Protein AF-A0AAF0C1N6-F1 (afdb_monomer_lite)

Organism: NCBI:txid485447

Structure (mmCIF, N/CA/C/O backbone):
data_AF-A0AAF0C1N6-F1
#
_entry.id   AF-A0AAF0C1N6-F1
#
loop_
_atom_site.group_PDB
_atom_site.id
_atom_site.type_symbol
_atom_site.label_atom_id
_atom_site.label_alt_id
_atom_site.label_comp_id
_atom_site.label_asym_id
_atom_site.label_entity_id
_atom_site.label_seq_id
_atom_site.pdbx_PDB_ins_code
_atom_site.Cartn_x
_atom_site.Cartn_y
_atom_site.Cartn_z
_atom_site.occupancy
_atom_site.B_iso_or_equiv
_atom_site.auth_seq_id
_atom_site.auth_comp_id
_atom_site.auth_asym_id
_atom_site.auth_atom_id
_atom_site.pdbx_PDB_model_num
ATOM 1 N N . MET A 1 1 ? -22.690 -27.287 84.448 1.00 41.28 1 MET A N 1
ATOM 2 C CA . MET A 1 1 ? -21.282 -26.980 84.106 1.00 41.28 1 MET A CA 1
ATOM 3 C C . MET A 1 1 ? -20.868 -27.842 82.923 1.00 41.28 1 MET A C 1
ATOM 5 O O . MET A 1 1 ? -21.349 -28.959 82.819 1.00 41.28 1 MET A O 1
ATOM 9 N N . ASN A 1 2 ? -19.985 -27.284 82.093 1.00 40.00 2 ASN A N 1
ATOM 10 C CA . ASN A 1 2 ? -19.295 -27.825 80.913 1.00 40.00 2 ASN A CA 1
ATOM 11 C C . ASN A 1 2 ? -19.986 -27.741 79.540 1.00 40.00 2 ASN A C 1
ATOM 13 O O . ASN A 1 2 ? -20.775 -28.581 79.127 1.00 40.00 2 ASN A O 1
ATOM 17 N N . GLN A 1 3 ? -19.569 -26.677 78.842 1.00 41.59 3 GLN A N 1
ATOM 18 C CA . GLN A 1 3 ? -19.571 -26.471 77.399 1.00 41.59 3 GLN A CA 1
ATOM 19 C C . GLN A 1 3 ? -18.667 -27.494 76.692 1.00 41.59 3 GLN A C 1
ATOM 21 O O . GLN A 1 3 ? -17.596 -27.821 77.201 1.00 41.59 3 GLN A O 1
ATOM 26 N N . ALA A 1 4 ? -19.019 -27.857 75.459 1.00 47.94 4 ALA A N 1
ATOM 27 C CA . ALA A 1 4 ? -18.050 -28.191 74.419 1.00 47.94 4 ALA A CA 1
ATOM 28 C C . ALA A 1 4 ? -18.533 -27.613 73.079 1.00 47.94 4 ALA A C 1
ATOM 30 O O . ALA A 1 4 ? -19.710 -27.672 72.734 1.00 47.94 4 ALA A O 1
ATOM 31 N N . LYS A 1 5 ? -17.598 -26.963 72.393 1.00 47.94 5 LYS A N 1
ATOM 32 C CA . LYS A 1 5 ? -17.734 -26.063 71.246 1.00 47.94 5 LYS A CA 1
ATOM 33 C C . LYS A 1 5 ? -17.374 -26.790 69.937 1.00 47.94 5 LYS A C 1
ATOM 35 O O . LYS A 1 5 ? -16.417 -27.550 69.950 1.00 47.94 5 LYS A O 1
ATOM 40 N N . GLN A 1 6 ? -18.009 -26.356 68.832 1.00 45.38 6 GLN A N 1
ATOM 41 C CA . GLN A 1 6 ? -17.465 -26.242 67.451 1.00 45.38 6 GLN A CA 1
ATOM 42 C C . GLN A 1 6 ? -17.178 -27.571 66.694 1.00 45.38 6 GLN A C 1
ATOM 44 O O . GLN A 1 6 ? -16.872 -28.576 67.305 1.00 45.38 6 GLN A O 1
ATOM 49 N N . VAL A 1 7 ? -17.284 -27.714 65.363 1.00 46.72 7 VAL A N 1
ATOM 50 C CA . VAL A 1 7 ? -16.982 -26.813 64.235 1.00 46.72 7 VAL A CA 1
ATOM 51 C C . VAL A 1 7 ? -17.835 -27.189 63.005 1.00 46.72 7 VAL A C 1
ATOM 53 O O . VAL A 1 7 ? -17.958 -28.361 62.661 1.00 46.72 7 VAL A O 1
ATOM 56 N N . MET A 1 8 ? -18.368 -26.182 62.304 1.00 47.72 8 MET A N 1
ATOM 57 C CA . MET A 1 8 ? -18.970 -26.319 60.972 1.00 47.72 8 MET A CA 1
ATOM 58 C C . MET A 1 8 ? -17.892 -26.531 59.898 1.00 47.72 8 MET A C 1
ATOM 60 O O . MET A 1 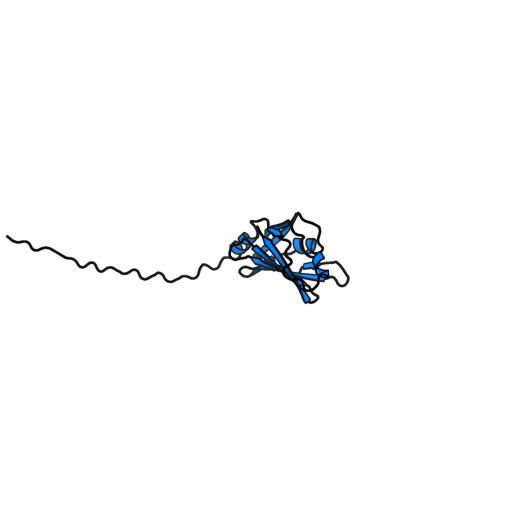8 ? -16.986 -25.710 59.755 1.00 47.72 8 MET A O 1
ATOM 64 N N . SER A 1 9 ? -18.011 -27.602 59.111 1.00 51.38 9 SER A N 1
ATOM 65 C CA . SER A 1 9 ? -17.163 -27.849 57.941 1.00 51.38 9 SER A CA 1
ATOM 66 C C . SER A 1 9 ? -17.564 -26.911 56.795 1.00 51.38 9 SER A C 1
ATOM 68 O O . SER A 1 9 ? -18.622 -27.066 56.185 1.00 51.38 9 SER A O 1
ATOM 70 N N . LYS A 1 10 ? -16.717 -25.916 56.511 1.00 50.66 10 LYS A N 1
ATOM 71 C CA . LYS A 1 10 ? -16.757 -25.139 55.267 1.00 50.66 10 LYS A CA 1
ATOM 72 C C . LYS A 1 10 ? -16.257 -26.041 54.136 1.00 50.66 10 LYS A C 1
ATOM 74 O O . LYS A 1 10 ? -15.075 -26.365 54.095 1.00 50.66 10 LYS A O 1
ATOM 79 N N . ARG A 1 11 ? -17.136 -26.440 53.212 1.00 51.44 11 ARG A N 1
ATOM 80 C CA . ARG A 1 11 ? -16.701 -26.964 51.910 1.00 51.44 11 ARG A CA 1
ATOM 81 C C . ARG A 1 11 ? -16.233 -25.783 51.068 1.00 51.44 11 ARG A C 1
ATOM 83 O O . ARG A 1 11 ? -17.044 -24.976 50.623 1.00 51.44 11 ARG A O 1
ATOM 90 N N . GLU A 1 12 ? -14.924 -25.676 50.889 1.00 47.56 12 GLU A N 1
ATOM 91 C CA . GLU A 1 12 ? -14.316 -24.807 49.889 1.00 47.56 12 GLU A CA 1
ATOM 92 C C . GLU A 1 12 ? -14.732 -25.301 48.499 1.00 47.56 12 GLU A C 1
ATOM 94 O O . GLU A 1 12 ? -14.356 -26.392 48.065 1.00 47.56 12 GLU A O 1
ATOM 99 N N . ILE A 1 13 ? -15.544 -24.510 47.798 1.00 52.06 13 ILE A N 1
ATOM 100 C CA . ILE A 1 13 ? -15.796 -24.707 46.373 1.00 52.06 13 ILE A CA 1
ATOM 101 C C . ILE A 1 13 ? -14.527 -24.224 45.671 1.00 52.06 13 ILE A C 1
ATOM 103 O O . ILE A 1 13 ? -14.325 -23.024 45.495 1.00 52.06 13 ILE A O 1
ATOM 107 N N . LYS A 1 14 ? -13.637 -25.159 45.320 1.00 49.50 14 LYS A N 1
ATOM 108 C CA . LYS A 1 14 ? -12.540 -24.892 44.386 1.00 49.50 14 LYS A CA 1
ATOM 109 C C . LYS A 1 14 ? -13.159 -24.359 43.096 1.00 49.50 14 LYS A C 1
ATOM 111 O O . LYS A 1 14 ? -13.855 -25.094 42.397 1.00 49.50 14 LYS A O 1
ATOM 116 N N . GLY A 1 15 ? -12.929 -23.075 42.821 1.00 48.53 15 GLY A N 1
ATOM 117 C CA . GLY A 1 15 ? -13.291 -22.443 41.561 1.00 48.53 15 GLY A CA 1
ATOM 118 C C . GLY A 1 15 ? -12.721 -23.268 40.417 1.00 48.53 15 GLY A C 1
ATOM 119 O O . GLY A 1 15 ? -11.516 -23.508 40.353 1.00 48.53 15 GLY A O 1
ATOM 120 N N . SER A 1 16 ? -13.604 -23.762 39.555 1.00 55.19 16 SER A N 1
ATOM 121 C CA . SER A 1 16 ? -13.181 -24.333 38.283 1.00 55.19 16 SER A CA 1
ATOM 122 C C . SER A 1 16 ? -12.535 -23.205 37.474 1.00 55.19 16 SER A C 1
ATOM 124 O O . SER A 1 16 ? -13.107 -22.111 37.449 1.00 55.19 16 SER A O 1
ATOM 126 N N . PRO A 1 17 ? -11.356 -23.406 36.860 1.00 59.41 17 PRO A N 1
ATOM 127 C CA . PRO A 1 17 ? -10.816 -22.415 35.941 1.00 59.41 17 PRO A CA 1
ATOM 128 C C . PRO A 1 17 ? -11.859 -22.164 34.848 1.00 59.41 17 PRO A C 1
ATOM 130 O O . PRO A 1 17 ? -12.443 -23.110 34.313 1.00 59.41 17 PRO A O 1
ATOM 133 N N . LEU A 1 18 ? -12.148 -20.887 34.587 1.00 60.03 18 LEU A N 1
ATOM 134 C CA . LEU A 1 18 ? -13.019 -20.493 33.484 1.00 60.03 18 LEU A CA 1
ATOM 135 C C . LEU A 1 18 ? -12.472 -21.117 32.191 1.00 60.03 18 LEU A C 1
ATOM 137 O O . LEU A 1 18 ? -11.250 -21.185 32.035 1.00 60.03 18 LEU A O 1
ATOM 141 N N . PRO A 1 19 ? -13.341 -21.596 31.285 1.00 51.59 19 PRO A N 1
ATOM 142 C CA . PRO A 1 19 ? -12.886 -22.085 29.996 1.00 51.59 19 PRO A CA 1
ATOM 143 C C . PRO A 1 19 ? -12.113 -20.971 29.289 1.00 51.59 19 PRO A C 1
ATOM 145 O O . PRO A 1 19 ? -12.555 -19.822 29.269 1.00 51.59 19 PRO A O 1
ATOM 148 N N . ASP A 1 20 ? -10.952 -21.331 28.746 1.00 61.25 20 ASP A N 1
ATOM 149 C CA . ASP A 1 20 ? -10.143 -20.482 27.877 1.00 61.25 20 ASP A CA 1
ATOM 150 C C . ASP A 1 20 ? -11.000 -20.141 26.651 1.00 61.25 20 ASP A C 1
ATOM 152 O O . ASP A 1 20 ? -11.127 -20.928 25.708 1.00 61.25 20 ASP A O 1
ATOM 156 N N . PHE A 1 21 ? -11.693 -19.005 26.698 1.00 52.41 21 PHE A N 1
ATOM 157 C CA . PHE A 1 21 ? -12.382 -18.496 25.527 1.00 52.41 21 PHE A CA 1
ATOM 158 C C . PHE A 1 21 ? -11.303 -18.035 24.548 1.00 52.41 21 PHE A C 1
ATOM 160 O O . PHE A 1 21 ? -10.442 -17.240 24.940 1.00 52.41 21 PHE A O 1
ATOM 167 N N . PRO A 1 22 ? -11.319 -18.503 23.285 1.00 55.81 22 PRO A N 1
ATOM 168 C CA . PRO A 1 22 ? -10.454 -17.911 22.283 1.00 55.81 22 PRO A CA 1
ATOM 169 C C . PRO A 1 22 ? -10.726 -16.400 22.245 1.00 55.81 22 PRO A C 1
ATOM 171 O O . PRO A 1 22 ? -11.874 -15.984 22.458 1.00 55.81 22 PRO A O 1
ATOM 174 N N . PRO A 1 23 ? -9.696 -15.569 22.011 1.00 54.19 23 PRO A N 1
ATOM 175 C CA . PRO A 1 23 ? -9.892 -14.132 21.926 1.00 54.19 23 PRO A CA 1
ATOM 176 C C . PRO A 1 23 ? -10.981 -13.819 20.888 1.00 54.19 23 PRO A C 1
ATOM 178 O O . PRO A 1 23 ? -11.101 -14.546 19.893 1.00 54.19 23 PRO A O 1
ATOM 181 N N . PRO A 1 24 ? -11.790 -12.769 21.110 1.00 56.50 24 PRO A N 1
ATOM 182 C CA . PRO A 1 24 ? -12.817 -12.377 20.158 1.00 56.50 24 PRO A CA 1
ATOM 183 C C . PRO A 1 24 ? -12.190 -12.158 18.776 1.00 56.50 24 PRO A C 1
ATOM 185 O O . PRO A 1 24 ? -11.151 -11.511 18.643 1.00 56.50 24 PRO A O 1
ATOM 188 N N . VAL A 1 25 ? -12.817 -12.731 17.748 1.00 61.34 25 VAL A N 1
ATOM 189 C CA . VAL A 1 25 ? -12.462 -12.466 16.351 1.00 61.34 25 VAL A CA 1
ATOM 190 C C . VAL A 1 25 ? -12.808 -11.003 16.075 1.00 61.34 25 VAL A C 1
ATOM 192 O O . VAL A 1 25 ? -13.967 -10.618 16.229 1.00 61.34 25 VAL A O 1
ATOM 195 N N . ALA A 1 26 ? -11.810 -10.193 15.714 1.00 61.12 26 ALA A N 1
ATOM 196 C CA . ALA A 1 26 ? -11.996 -8.769 15.450 1.00 61.12 26 ALA A CA 1
ATOM 197 C C . ALA A 1 26 ? -13.043 -8.546 14.348 1.00 61.12 26 ALA A C 1
ATOM 199 O O . ALA A 1 26 ? -13.088 -9.269 13.346 1.00 61.12 26 ALA A O 1
ATOM 200 N N . THR A 1 27 ? -13.897 -7.538 14.528 1.00 68.06 27 THR A N 1
ATOM 201 C CA . THR A 1 27 ? -14.892 -7.183 13.505 1.00 68.06 27 THR A CA 1
ATOM 202 C C . THR A 1 27 ? -14.212 -6.501 12.308 1.00 68.06 27 THR A C 1
ATOM 204 O O . THR A 1 27 ? -13.185 -5.846 12.486 1.00 68.06 27 THR A O 1
ATOM 207 N N . PRO A 1 28 ? -14.762 -6.589 11.080 1.00 76.50 28 PRO A N 1
ATOM 208 C CA . PRO A 1 28 ? -14.131 -5.986 9.902 1.00 76.50 28 PRO A CA 1
ATOM 209 C C . PRO A 1 28 ? -13.834 -4.488 10.047 1.00 76.50 28 PRO A C 1
ATOM 211 O O . PRO A 1 28 ? -12.823 -4.016 9.539 1.00 76.50 28 PRO A O 1
ATOM 214 N N . GLN A 1 29 ? -14.685 -3.742 10.759 1.00 76.44 29 GLN A N 1
ATOM 215 C CA . GLN A 1 29 ? -14.466 -2.318 11.013 1.00 76.44 29 GLN A CA 1
ATOM 216 C C . GLN A 1 29 ? -13.260 -2.078 11.933 1.00 76.44 29 GLN A C 1
ATOM 218 O O . GLN A 1 29 ? -12.398 -1.273 11.592 1.00 76.44 29 GLN A O 1
ATOM 223 N N . GLU A 1 30 ? -13.165 -2.814 13.044 1.00 78.31 30 GLU A N 1
ATOM 224 C CA . GLU A 1 30 ? -12.036 -2.740 13.984 1.00 78.31 30 GLU A CA 1
ATOM 225 C C . GLU A 1 30 ? -10.706 -3.057 13.288 1.00 78.31 30 GLU A C 1
ATOM 227 O O . GLU A 1 30 ? -9.690 -2.407 13.533 1.00 78.31 30 GLU A O 1
ATOM 232 N N . VAL A 1 31 ? -10.713 -4.027 12.366 1.00 78.00 31 VAL A N 1
ATOM 233 C CA . VAL A 1 31 ? -9.537 -4.325 11.547 1.00 78.00 31 VAL A CA 1
ATOM 234 C C . VAL A 1 31 ? -9.132 -3.104 10.731 1.00 78.00 31 VAL A C 1
ATOM 236 O O . VAL A 1 31 ? -7.968 -2.724 10.794 1.00 78.00 31 VAL A O 1
ATOM 239 N N . ILE A 1 32 ? -10.050 -2.474 9.988 1.00 80.00 32 ILE A N 1
ATOM 240 C CA . ILE A 1 32 ? -9.690 -1.329 9.136 1.00 80.00 32 ILE A CA 1
ATOM 241 C C . ILE A 1 32 ? -9.198 -0.146 9.965 1.00 80.00 32 ILE A C 1
ATOM 243 O O . ILE A 1 32 ? -8.236 0.506 9.564 1.00 80.00 32 ILE A O 1
ATOM 247 N N . GLU A 1 33 ? -9.808 0.115 11.120 1.00 83.94 33 GLU A N 1
ATOM 248 C CA . GLU A 1 33 ? -9.397 1.205 12.014 1.00 83.94 33 GLU A CA 1
ATOM 249 C C . GLU A 1 33 ? -7.917 1.074 12.415 1.00 83.94 33 GLU A C 1
ATOM 251 O O . GLU A 1 33 ? -7.174 2.060 12.389 1.00 83.94 33 GLU A O 1
ATOM 256 N N . ARG A 1 34 ? -7.428 -0.161 12.626 1.00 83.62 34 ARG A N 1
ATOM 257 C CA . ARG A 1 34 ? -5.997 -0.433 12.874 1.00 83.62 34 ARG A CA 1
ATOM 258 C C . ARG A 1 34 ? -5.080 -0.019 11.713 1.00 83.62 34 ARG A C 1
ATOM 260 O O . ARG A 1 34 ? -3.894 0.212 11.949 1.00 83.62 34 ARG A O 1
ATOM 267 N N . PHE A 1 35 ? -5.592 0.075 10.484 1.00 83.81 35 PHE A N 1
ATOM 268 C CA . PHE A 1 35 ? -4.850 0.571 9.319 1.00 83.81 35 PHE A CA 1
ATOM 269 C C . PHE A 1 35 ? -4.987 2.092 9.122 1.00 83.81 35 PHE A C 1
ATOM 271 O O . PHE A 1 35 ? -4.035 2.723 8.656 1.00 83.81 35 PHE A O 1
ATOM 278 N N . THR A 1 36 ? -6.144 2.693 9.432 1.00 83.06 36 THR A N 1
ATOM 279 C CA . THR A 1 36 ? -6.504 4.060 8.992 1.00 83.06 36 THR A CA 1
ATOM 280 C C . THR A 1 36 ? -6.172 5.189 9.968 1.00 83.06 36 THR A C 1
ATOM 282 O O . THR A 1 36 ? -6.054 6.339 9.543 1.00 83.06 36 THR A O 1
ATOM 285 N N . ASP A 1 37 ? -5.949 4.897 11.250 1.00 76.75 37 ASP A N 1
ATOM 286 C CA . ASP A 1 37 ? -5.713 5.924 12.283 1.00 76.75 37 ASP A CA 1
ATOM 287 C C . ASP A 1 37 ? -4.249 6.379 12.395 1.00 76.75 37 ASP A C 1
ATOM 289 O O . ASP A 1 37 ? -3.802 6.907 13.414 1.00 76.75 37 ASP A O 1
ATOM 293 N N . THR A 1 38 ? -3.442 6.143 11.363 1.00 84.44 38 THR A N 1
ATOM 294 C CA . THR A 1 38 ? -1.989 6.309 11.439 1.00 84.44 38 THR A CA 1
ATOM 295 C C . THR A 1 38 ? -1.393 6.744 10.103 1.00 84.44 38 THR A C 1
ATOM 297 O O . THR A 1 38 ? -1.899 6.419 9.026 1.00 84.44 38 THR A O 1
ATOM 300 N N . VAL A 1 39 ? -0.313 7.525 10.185 1.00 92.75 39 VAL A N 1
ATOM 301 C CA . VAL A 1 39 ? 0.557 7.811 9.043 1.00 92.75 39 VAL A CA 1
ATOM 302 C C . VAL A 1 39 ? 1.632 6.738 8.999 1.00 92.75 39 VAL A C 1
ATOM 304 O O . VAL A 1 39 ? 2.375 6.562 9.957 1.00 92.75 39 VAL A O 1
ATOM 307 N N . TRP A 1 40 ? 1.709 6.040 7.878 1.00 94.00 40 TRP A N 1
ATOM 308 C CA . TRP A 1 40 ? 2.657 4.968 7.631 1.00 94.00 40 TRP A CA 1
ATOM 309 C C . TRP A 1 40 ? 3.854 5.515 6.866 1.00 94.00 40 TRP A C 1
ATOM 311 O O . TRP A 1 40 ? 3.702 6.088 5.787 1.00 94.00 40 TRP A O 1
ATOM 321 N N . ILE A 1 41 ? 5.046 5.349 7.424 1.00 93.81 41 ILE A N 1
ATOM 322 C CA . ILE A 1 41 ? 6.300 5.823 6.850 1.00 93.81 41 ILE A CA 1
ATOM 323 C C . ILE A 1 41 ? 7.010 4.640 6.207 1.00 93.81 41 ILE A C 1
ATOM 325 O O . ILE A 1 41 ? 7.320 3.641 6.852 1.00 93.81 41 ILE A O 1
ATOM 329 N N . THR A 1 42 ? 7.285 4.761 4.916 1.00 91.38 42 THR A N 1
ATOM 330 C CA . THR A 1 42 ? 8.026 3.759 4.150 1.00 91.38 42 THR A CA 1
ATOM 331 C C . THR A 1 42 ? 9.453 3.686 4.683 1.00 91.38 42 THR A C 1
ATOM 333 O O . THR A 1 42 ? 10.186 4.677 4.641 1.00 91.38 42 THR A O 1
ATOM 336 N N . ASN A 1 43 ? 9.884 2.522 5.169 1.00 83.00 43 ASN A N 1
ATOM 337 C CA . ASN A 1 43 ? 11.244 2.363 5.696 1.00 83.00 43 ASN A CA 1
ATOM 338 C C . ASN A 1 43 ? 12.292 2.174 4.571 1.00 83.00 43 ASN A C 1
ATOM 340 O O . ASN A 1 43 ? 13.499 2.233 4.823 1.00 83.00 43 ASN A O 1
ATOM 344 N N . GLY A 1 44 ? 11.825 2.032 3.323 1.00 64.06 44 GLY A N 1
ATOM 345 C CA . GLY A 1 44 ? 12.635 1.843 2.119 1.00 64.06 44 GLY A CA 1
ATOM 346 C C . GLY A 1 44 ? 13.149 0.417 1.937 1.00 64.06 44 GLY A C 1
ATOM 347 O O . GLY A 1 44 ? 13.925 0.167 1.018 1.00 64.06 44 GLY A O 1
ATOM 348 N N . GLU A 1 45 ? 12.752 -0.513 2.806 1.00 66.12 45 GLU A N 1
ATOM 349 C CA . GLU A 1 45 ? 13.107 -1.919 2.681 1.00 66.12 45 GLU A CA 1
ATOM 350 C C . GLU A 1 45 ? 12.180 -2.594 1.665 1.00 66.12 45 GLU A C 1
ATOM 352 O O . GLU A 1 45 ? 11.109 -3.106 2.007 1.00 66.12 45 GLU A O 1
ATOM 357 N N . ASN A 1 46 ? 12.621 -2.632 0.404 1.00 63.47 46 ASN A N 1
ATOM 358 C CA . ASN A 1 46 ? 12.097 -3.574 -0.583 1.00 63.47 46 ASN A CA 1
ATOM 359 C C . ASN A 1 46 ? 12.571 -4.973 -0.180 1.00 63.47 46 ASN A C 1
ATOM 361 O O . ASN A 1 46 ? 13.689 -5.394 -0.473 1.00 63.47 46 ASN A O 1
ATOM 365 N N . THR A 1 47 ? 11.732 -5.679 0.571 1.00 57.78 47 THR A N 1
ATOM 366 C CA . THR A 1 47 ? 12.090 -6.956 1.200 1.00 57.78 47 THR A CA 1
ATOM 367 C C . THR A 1 47 ? 12.150 -8.114 0.210 1.00 57.78 47 THR A C 1
ATOM 369 O O . THR A 1 47 ? 12.704 -9.150 0.567 1.00 57.78 47 THR A O 1
ATOM 372 N N . LYS A 1 48 ? 11.654 -7.939 -1.024 1.00 59.25 48 LYS A N 1
ATOM 373 C CA . LYS A 1 48 ? 11.864 -8.825 -2.178 1.00 59.25 48 LYS A CA 1
ATOM 374 C C . LYS A 1 48 ? 11.365 -8.139 -3.445 1.00 59.25 48 LYS A C 1
ATOM 376 O O . LYS A 1 48 ? 10.191 -7.817 -3.564 1.00 59.25 48 LYS A O 1
ATOM 381 N N . THR A 1 49 ? 12.243 -7.937 -4.408 1.00 61.62 49 THR A N 1
ATOM 382 C CA . THR A 1 49 ? 11.861 -7.798 -5.811 1.00 61.62 49 THR A CA 1
ATOM 383 C C . THR A 1 49 ? 12.905 -8.564 -6.594 1.00 61.62 49 THR A C 1
ATOM 385 O O . THR A 1 49 ? 14.098 -8.292 -6.474 1.00 61.62 49 THR A O 1
ATOM 388 N N . GLU A 1 50 ? 12.462 -9.580 -7.328 1.00 68.44 50 GLU A N 1
ATOM 389 C CA . GLU A 1 50 ? 13.353 -10.422 -8.134 1.00 68.44 50 GLU A CA 1
ATOM 390 C C . GLU A 1 50 ? 13.881 -9.661 -9.368 1.00 68.44 50 GLU A C 1
ATOM 392 O O . GLU A 1 50 ? 14.909 -10.032 -9.928 1.00 68.44 50 GLU A O 1
ATOM 397 N N . ASP A 1 51 ? 13.233 -8.546 -9.736 1.00 81.81 51 ASP A N 1
ATOM 398 C CA . ASP A 1 51 ? 13.554 -7.709 -10.896 1.00 81.81 51 ASP A CA 1
ATOM 399 C C . ASP A 1 51 ? 13.626 -6.208 -10.552 1.00 81.81 51 ASP A C 1
ATOM 401 O O . ASP A 1 51 ? 12.606 -5.535 -10.392 1.00 81.81 51 ASP A O 1
ATOM 405 N N . ARG A 1 52 ? 14.842 -5.648 -10.535 1.00 83.88 52 ARG A N 1
ATOM 406 C CA . ARG A 1 52 ? 15.096 -4.218 -10.257 1.00 83.88 52 ARG A CA 1
ATOM 407 C C . ARG A 1 52 ? 14.384 -3.252 -11.204 1.00 83.88 52 ARG A C 1
ATOM 409 O O . ARG A 1 52 ? 14.211 -2.088 -10.853 1.00 83.88 52 ARG A O 1
ATOM 416 N N . SER A 1 53 ? 13.930 -3.697 -12.380 1.00 84.56 53 SER A N 1
ATOM 417 C CA . SER A 1 53 ? 13.091 -2.866 -13.256 1.00 84.56 53 SER A CA 1
ATOM 418 C C . SER A 1 53 ? 11.804 -2.406 -12.556 1.00 84.56 53 SER A C 1
ATOM 420 O O . SER A 1 53 ? 11.225 -1.379 -12.924 1.00 84.56 53 SER A O 1
ATOM 422 N N . LYS A 1 54 ? 11.372 -3.134 -11.515 1.00 85.56 54 LYS A N 1
ATOM 423 C CA . LYS A 1 54 ? 10.183 -2.801 -10.739 1.00 85.56 54 LYS A CA 1
ATOM 424 C C . LYS A 1 54 ? 10.409 -1.723 -9.687 1.00 85.56 54 LYS A C 1
ATOM 426 O O . LYS A 1 54 ? 9.419 -1.143 -9.257 1.00 85.56 54 LYS A O 1
ATOM 431 N N . ASP A 1 55 ? 11.648 -1.387 -9.322 1.00 86.19 55 ASP A N 1
ATOM 432 C CA . ASP A 1 55 ? 11.950 -0.447 -8.226 1.00 86.19 55 ASP A CA 1
ATOM 433 C C . ASP A 1 55 ? 11.256 0.925 -8.393 1.00 86.19 55 ASP A C 1
ATOM 435 O O . ASP A 1 55 ? 10.841 1.545 -7.417 1.00 86.19 55 ASP A O 1
ATOM 439 N N . ARG A 1 56 ? 11.016 1.359 -9.636 1.00 87.44 56 ARG A N 1
ATOM 440 C CA . ARG A 1 56 ? 10.293 2.602 -9.974 1.00 87.44 56 ARG A CA 1
ATOM 441 C C . ARG A 1 56 ? 8.808 2.631 -9.581 1.00 87.44 56 ARG A C 1
ATOM 443 O O . ARG A 1 56 ? 8.197 3.699 -9.585 1.00 87.44 56 ARG A O 1
ATOM 450 N N . TYR A 1 57 ? 8.209 1.475 -9.287 1.00 89.00 57 TYR A N 1
ATOM 451 C CA . TYR A 1 57 ? 6.813 1.356 -8.855 1.00 89.00 57 TYR A CA 1
ATOM 452 C C . TYR A 1 57 ? 6.650 1.436 -7.335 1.00 89.00 57 TYR A C 1
ATOM 454 O O . TYR A 1 57 ? 5.516 1.380 -6.862 1.00 89.00 57 TYR A O 1
ATOM 462 N N . TYR A 1 58 ? 7.738 1.567 -6.576 1.00 88.69 58 TYR A N 1
ATOM 463 C CA . TYR A 1 58 ? 7.714 1.599 -5.116 1.00 88.69 58 TYR A CA 1
ATOM 464 C C . TYR A 1 58 ? 7.912 3.024 -4.596 1.00 88.69 58 TYR A C 1
ATOM 466 O O . TYR A 1 58 ? 8.675 3.790 -5.191 1.00 88.69 58 TYR A O 1
ATOM 474 N N . PRO A 1 59 ? 7.279 3.394 -3.470 1.00 89.94 59 PRO A N 1
ATOM 475 C CA . PRO A 1 59 ? 7.633 4.620 -2.774 1.00 89.94 59 PRO A CA 1
ATOM 476 C C . PRO A 1 59 ? 9.073 4.545 -2.250 1.00 89.94 59 PRO A C 1
ATOM 478 O O . PRO A 1 59 ? 9.539 3.504 -1.782 1.00 89.94 59 PRO A O 1
ATOM 481 N N . SER A 1 60 ? 9.780 5.673 -2.285 1.00 88.44 60 SER A N 1
ATOM 482 C CA . SER A 1 60 ? 11.108 5.780 -1.684 1.00 88.44 60 SER A CA 1
ATOM 483 C C . SER A 1 60 ? 11.040 5.737 -0.153 1.00 88.44 60 SER A C 1
ATOM 485 O O . SER A 1 60 ? 10.006 6.010 0.467 1.00 88.44 60 SER A O 1
ATOM 487 N N . LYS A 1 61 ? 12.188 5.479 0.487 1.00 90.00 61 LYS A N 1
ATOM 488 C CA . LYS A 1 61 ? 12.340 5.641 1.939 1.00 90.00 61 LYS A CA 1
ATOM 489 C C . LYS A 1 61 ? 11.855 7.025 2.388 1.00 90.00 61 LYS A C 1
ATOM 491 O O . LYS A 1 61 ? 12.177 8.029 1.757 1.00 90.00 61 LYS A O 1
ATOM 496 N N . GLY A 1 62 ? 11.109 7.069 3.489 1.00 90.56 62 GLY A N 1
ATOM 497 C CA . GLY A 1 62 ? 10.541 8.291 4.060 1.00 90.56 62 GLY A CA 1
ATOM 498 C C . GLY A 1 62 ? 9.204 8.722 3.452 1.00 90.56 62 GLY A C 1
ATOM 499 O O . GLY A 1 62 ? 8.589 9.643 3.986 1.00 90.56 62 GLY A O 1
ATOM 500 N N . GLY A 1 63 ? 8.723 8.061 2.390 1.00 92.12 63 GLY A N 1
ATOM 501 C CA . GLY A 1 63 ? 7.395 8.325 1.837 1.00 92.12 63 GLY A CA 1
ATOM 502 C C . GLY A 1 63 ? 6.297 8.063 2.869 1.00 92.12 63 GLY A C 1
ATOM 503 O O . GLY A 1 63 ? 6.330 7.038 3.554 1.00 92.12 63 GLY A O 1
ATOM 504 N N . LYS A 1 64 ? 5.334 8.980 2.987 1.00 94.25 64 LYS A N 1
ATOM 505 C CA . LYS A 1 64 ? 4.255 8.934 3.983 1.00 94.25 64 LYS A CA 1
ATOM 506 C C . LYS A 1 64 ? 2.929 8.580 3.331 1.00 94.25 64 LYS A C 1
ATOM 508 O O . LYS A 1 64 ? 2.472 9.278 2.426 1.00 94.25 64 LYS A O 1
ATOM 513 N N . LEU A 1 65 ? 2.283 7.545 3.845 1.00 93.88 65 LEU A N 1
ATOM 514 C CA . LEU A 1 65 ? 0.987 7.050 3.401 1.00 93.88 65 LEU A CA 1
ATOM 515 C C . LEU A 1 65 ? -0.037 7.242 4.517 1.00 93.88 65 LEU A C 1
ATOM 517 O O . LEU A 1 65 ? 0.259 7.021 5.689 1.00 93.88 65 LEU A O 1
ATOM 521 N N . LYS A 1 66 ? -1.260 7.628 4.165 1.00 94.19 66 LYS A N 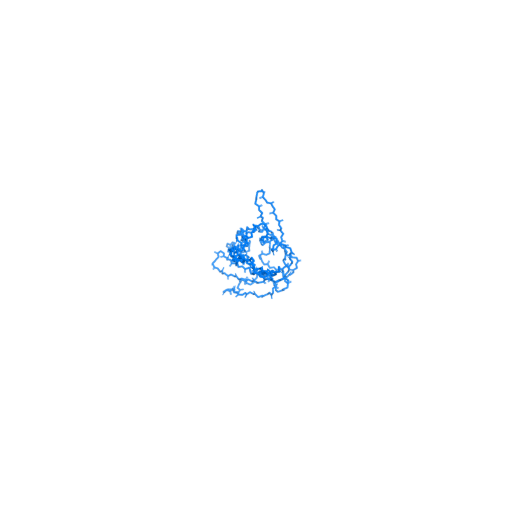1
ATOM 522 C CA . LYS A 1 66 ? -2.387 7.654 5.098 1.00 94.19 66 LYS A CA 1
ATOM 523 C C . LYS A 1 66 ? -3.555 6.892 4.507 1.00 94.19 66 LYS A C 1
ATOM 525 O O . LYS A 1 66 ? -3.985 7.188 3.395 1.00 94.19 66 LYS A O 1
ATOM 530 N N . PHE A 1 67 ? -4.073 5.941 5.272 1.00 91.50 67 PHE A N 1
ATOM 531 C CA . PHE A 1 67 ? -5.268 5.197 4.907 1.00 91.50 67 PHE A CA 1
ATOM 532 C C . PHE A 1 67 ? -6.501 5.874 5.505 1.00 91.50 67 PHE A C 1
ATOM 534 O O . PHE A 1 67 ? -6.424 6.590 6.501 1.00 91.50 67 PHE A O 1
ATOM 541 N N . SER A 1 68 ? -7.653 5.718 4.868 1.00 90.25 68 SER A N 1
ATOM 542 C CA . SER A 1 68 ? -8.922 6.275 5.339 1.00 90.25 68 SER A CA 1
ATOM 543 C C . SER A 1 68 ? -10.069 5.327 5.035 1.00 90.25 68 SER A C 1
ATOM 545 O O . SER A 1 68 ? -10.063 4.649 4.009 1.00 90.25 68 SER A O 1
ATOM 547 N N . LEU A 1 69 ? -11.045 5.299 5.940 1.00 89.00 69 LEU A N 1
ATOM 548 C CA . LEU A 1 69 ? -12.278 4.537 5.800 1.00 89.00 69 LEU A CA 1
ATOM 549 C C . LEU A 1 69 ? -13.186 5.169 4.747 1.00 89.00 69 LEU A C 1
ATOM 551 O O . LEU A 1 69 ? -13.468 6.367 4.795 1.00 89.00 69 LEU A O 1
ATOM 555 N N . VAL A 1 70 ? -13.702 4.348 3.837 1.00 85.94 70 VAL A N 1
ATOM 556 C CA . VAL A 1 70 ? -14.726 4.741 2.869 1.00 85.94 70 VAL A CA 1
ATOM 557 C C . VAL A 1 70 ? -15.831 3.696 2.869 1.00 85.94 70 VAL A C 1
ATOM 559 O O . VAL A 1 70 ? -15.607 2.530 2.547 1.00 85.94 70 VAL A O 1
ATOM 562 N N . LYS A 1 71 ? -17.049 4.124 3.204 1.00 80.81 71 LYS A N 1
ATOM 563 C CA . LYS A 1 71 ? -18.245 3.289 3.092 1.00 80.81 71 LYS A CA 1
ATOM 564 C C . LYS A 1 71 ? -18.819 3.410 1.681 1.00 80.81 71 LYS A C 1
ATOM 566 O O . LYS A 1 71 ? -19.104 4.518 1.224 1.00 80.81 71 LYS A O 1
ATOM 571 N N . LYS A 1 72 ? -18.997 2.281 0.997 1.00 77.88 72 LYS A N 1
ATOM 572 C CA . LYS A 1 72 ? -19.659 2.195 -0.311 1.00 77.88 72 LYS A CA 1
ATOM 573 C C . LYS A 1 72 ? -20.789 1.182 -0.212 1.00 77.88 72 LYS A C 1
ATOM 575 O O . LYS A 1 72 ? -20.539 -0.006 -0.041 1.00 77.88 72 LYS A O 1
ATOM 580 N N . SER A 1 73 ? -22.023 1.664 -0.344 1.00 83.75 73 SER A N 1
ATOM 581 C CA . SER A 1 73 ? -23.224 0.853 -0.118 1.00 83.75 73 SER A CA 1
ATOM 582 C C . SER A 1 73 ? -23.192 0.224 1.288 1.00 83.75 73 SER A C 1
ATOM 584 O O . SER A 1 73 ? -23.056 0.958 2.273 1.00 83.75 73 SER A O 1
ATOM 586 N N . ASP A 1 74 ? -23.268 -1.105 1.380 1.00 78.31 74 ASP A N 1
ATOM 587 C CA . ASP A 1 74 ? -23.230 -1.863 2.634 1.00 78.31 74 ASP A CA 1
ATOM 588 C C . ASP A 1 74 ? -21.817 -2.341 3.019 1.00 78.31 74 ASP A C 1
ATOM 590 O O . ASP A 1 74 ? -21.631 -2.889 4.103 1.00 78.31 74 ASP A O 1
ATOM 594 N N . ASP A 1 75 ? -20.810 -2.080 2.178 1.00 78.69 75 ASP A N 1
ATOM 595 C CA . ASP A 1 75 ? -19.427 -2.512 2.382 1.00 78.69 75 ASP A CA 1
ATOM 596 C C . ASP A 1 75 ? -18.525 -1.358 2.864 1.00 78.69 75 ASP A C 1
ATOM 598 O O . ASP A 1 75 ? -18.687 -0.187 2.495 1.00 78.69 75 ASP A O 1
ATOM 602 N N . ILE A 1 76 ? -17.530 -1.696 3.688 1.00 82.44 76 ILE A N 1
ATOM 603 C CA . ILE A 1 76 ? -16.500 -0.769 4.175 1.00 82.44 76 ILE A CA 1
ATOM 604 C C . ILE A 1 76 ? -15.170 -1.115 3.503 1.00 82.44 76 ILE A C 1
ATOM 606 O O . ILE A 1 76 ? -14.749 -2.272 3.484 1.00 82.44 76 ILE A O 1
ATOM 610 N N . TYR A 1 77 ? -14.506 -0.094 2.970 1.00 88.06 77 TYR A N 1
ATOM 611 C CA . TYR A 1 77 ? -13.213 -0.194 2.305 1.00 88.06 77 TYR A CA 1
ATOM 612 C C . TYR A 1 77 ? -12.208 0.751 2.957 1.00 88.06 77 TYR A C 1
ATOM 614 O O . TYR A 1 77 ? -12.587 1.750 3.574 1.00 88.06 77 TYR A O 1
ATOM 622 N N . ALA A 1 78 ? -10.924 0.476 2.753 1.00 90.75 78 ALA A N 1
ATOM 623 C CA . ALA A 1 78 ? -9.879 1.470 2.946 1.00 90.75 78 ALA A CA 1
ATOM 624 C C . ALA A 1 78 ? -9.469 2.078 1.596 1.00 90.75 78 ALA A C 1
ATOM 626 O O . ALA A 1 78 ? -9.480 1.406 0.563 1.00 90.75 78 ALA A O 1
ATOM 627 N N . THR A 1 79 ? -9.095 3.350 1.616 1.00 91.88 79 THR A N 1
ATOM 628 C CA . THR A 1 79 ? -8.418 4.053 0.516 1.00 91.88 79 THR A CA 1
ATOM 629 C C . THR A 1 79 ? -7.121 4.646 1.033 1.00 91.88 79 THR A C 1
ATOM 631 O O . THR A 1 79 ? -7.046 4.990 2.213 1.00 91.88 79 THR A O 1
ATOM 634 N N . VAL A 1 80 ? -6.128 4.823 0.170 1.00 93.12 80 VAL A N 1
ATOM 635 C CA . VAL A 1 80 ? -4.812 5.358 0.540 1.00 93.12 80 VAL A CA 1
ATOM 636 C C . VAL A 1 80 ? -4.558 6.711 -0.112 1.00 93.12 80 VAL A C 1
ATOM 638 O O . VAL A 1 80 ? -4.988 6.972 -1.232 1.00 93.12 80 VAL A O 1
ATOM 641 N N . LYS A 1 81 ? -3.835 7.575 0.599 1.00 94.19 81 LYS A N 1
ATOM 642 C CA . LYS A 1 81 ? -3.307 8.837 0.088 1.00 94.19 81 LYS A CA 1
ATOM 643 C C . LYS A 1 81 ? -1.816 8.934 0.380 1.00 94.19 81 LYS A C 1
ATOM 645 O O . LYS A 1 81 ? -1.399 8.730 1.522 1.00 94.19 81 LYS A O 1
ATOM 650 N N . VAL A 1 82 ? -1.027 9.298 -0.627 1.00 93.62 82 VAL A N 1
ATOM 651 C CA . VAL A 1 82 ? 0.396 9.603 -0.469 1.00 93.62 82 VAL A CA 1
ATOM 652 C C . VAL A 1 82 ? 0.524 11.065 -0.050 1.00 93.62 82 VAL A C 1
ATOM 654 O O . VAL A 1 82 ? 0.182 11.981 -0.801 1.00 93.62 82 VAL A O 1
ATOM 657 N N . LEU A 1 83 ? 0.983 11.289 1.179 1.00 93.50 83 LEU A N 1
ATOM 658 C CA . LEU A 1 83 ? 1.117 12.620 1.768 1.00 93.50 83 LEU A CA 1
ATOM 659 C C . LEU A 1 83 ? 2.441 13.286 1.380 1.00 93.50 83 LEU A C 1
ATOM 661 O O . LEU A 1 83 ? 2.456 14.465 1.040 1.00 93.50 83 LEU A O 1
ATOM 665 N N . GLU A 1 84 ? 3.537 12.529 1.426 1.00 91.69 84 GLU A N 1
ATOM 666 C CA . GLU A 1 84 ? 4.904 13.000 1.171 1.00 91.69 84 GLU A CA 1
ATOM 667 C C . GLU A 1 84 ? 5.734 11.880 0.525 1.00 91.69 84 GLU A C 1
ATOM 669 O O . GLU A 1 84 ? 5.426 10.701 0.713 1.00 91.69 84 GLU A O 1
ATOM 674 N N . GLY A 1 85 ? 6.797 12.239 -0.197 1.00 87.81 85 GLY A N 1
ATOM 675 C CA . GLY A 1 85 ? 7.732 11.303 -0.832 1.00 87.81 85 GLY A CA 1
ATOM 676 C C . GLY A 1 85 ? 8.021 11.640 -2.294 1.00 87.81 85 GLY A C 1
ATOM 677 O O . GLY A 1 85 ? 7.309 12.438 -2.909 1.00 87.81 85 GLY A O 1
ATOM 678 N N . GLU A 1 86 ? 9.066 11.017 -2.842 1.00 88.88 86 GLU A N 1
ATOM 679 C CA . GLU A 1 86 ? 9.410 11.137 -4.260 1.00 88.88 86 GLU A CA 1
ATOM 680 C C . GLU A 1 86 ? 8.311 10.529 -5.151 1.00 88.88 86 GLU A C 1
ATOM 682 O O . GLU A 1 86 ? 7.645 9.570 -4.743 1.00 88.88 86 GLU A O 1
ATOM 687 N N . PRO A 1 87 ? 8.091 11.055 -6.370 1.00 90.12 87 PRO A N 1
ATOM 688 C CA . PRO A 1 87 ? 7.169 10.451 -7.325 1.00 90.12 87 PRO A CA 1
ATOM 689 C C . PRO A 1 87 ? 7.568 9.015 -7.691 1.00 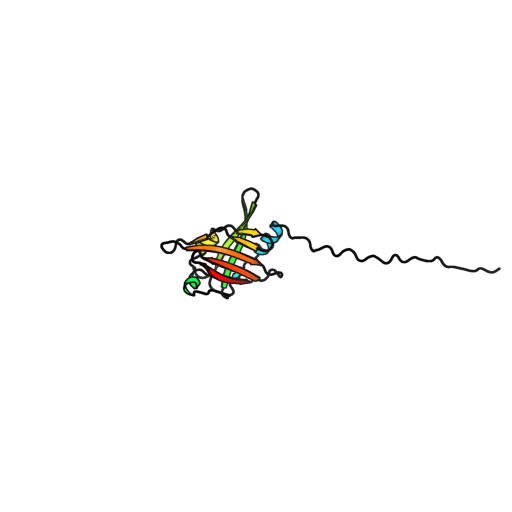90.12 87 PRO A C 1
ATOM 691 O O . PRO A 1 87 ? 8.737 8.726 -7.931 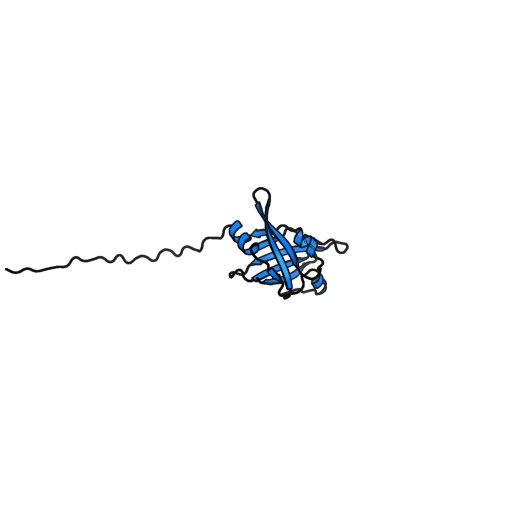1.00 90.12 87 PRO A O 1
ATOM 694 N N . PHE A 1 88 ? 6.577 8.131 -7.803 1.00 89.88 88 PHE A N 1
ATOM 695 C CA . PHE A 1 88 ? 6.749 6.745 -8.239 1.00 89.88 88 PHE A CA 1
ATOM 696 C C . PHE A 1 88 ? 5.597 6.329 -9.155 1.00 89.88 88 PHE A C 1
ATOM 698 O O . PHE A 1 88 ? 4.487 6.863 -9.080 1.00 89.88 88 PHE A O 1
ATOM 705 N N . GLU A 1 89 ? 5.861 5.370 -10.037 1.00 90.62 89 GLU A N 1
ATOM 706 C CA . GLU A 1 89 ? 5.001 5.065 -11.184 1.00 90.62 89 GLU A CA 1
ATOM 707 C C . GLU A 1 89 ? 3.636 4.471 -10.809 1.00 90.62 89 GLU A C 1
ATOM 709 O O . GLU A 1 89 ? 2.658 4.660 -11.532 1.00 90.62 89 GLU A O 1
ATOM 714 N N . SER A 1 90 ? 3.536 3.778 -9.672 1.00 89.31 90 SER A N 1
ATOM 715 C CA . SER A 1 90 ? 2.273 3.181 -9.219 1.00 89.31 90 SER A CA 1
ATOM 716 C C . SER A 1 90 ? 1.397 4.139 -8.402 1.00 89.31 90 SER A C 1
ATOM 718 O O . SER A 1 90 ? 0.257 3.789 -8.100 1.00 89.31 90 SER A O 1
ATOM 720 N N . ARG A 1 91 ? 1.871 5.355 -8.076 1.00 92.00 91 ARG A N 1
ATOM 721 C CA . ARG A 1 91 ? 1.202 6.280 -7.142 1.00 92.00 91 ARG A CA 1
ATOM 722 C C . ARG A 1 91 ? -0.267 6.515 -7.475 1.00 92.00 91 ARG A C 1
ATOM 724 O O . ARG A 1 91 ? -1.128 6.310 -6.629 1.00 92.00 91 ARG A O 1
ATOM 731 N N . THR A 1 92 ? -0.565 6.941 -8.700 1.00 90.69 92 THR A N 1
ATOM 732 C CA . THR A 1 92 ? -1.943 7.265 -9.101 1.00 90.69 92 THR A CA 1
ATOM 733 C C . THR A 1 92 ? -2.848 6.037 -9.052 1.00 90.69 92 THR A C 1
ATOM 735 O O . THR A 1 92 ? -4.005 6.139 -8.645 1.00 90.69 92 THR A O 1
ATOM 738 N N . ALA A 1 93 ? -2.325 4.871 -9.439 1.00 90.31 93 ALA A N 1
ATOM 739 C CA . ALA A 1 93 ? -3.074 3.622 -9.407 1.00 90.31 93 ALA A CA 1
ATOM 740 C C . ALA A 1 93 ? -3.358 3.184 -7.957 1.00 90.31 93 ALA A C 1
ATOM 742 O O . ALA A 1 93 ? -4.485 2.799 -7.652 1.00 90.31 93 ALA A O 1
ATOM 743 N N . MET A 1 94 ? -2.376 3.347 -7.064 1.00 91.00 94 MET A N 1
ATOM 744 C CA . MET A 1 94 ? -2.485 3.115 -5.622 1.00 91.00 94 MET A CA 1
ATOM 745 C C . MET A 1 94 ? -3.520 4.037 -4.965 1.00 91.00 94 MET A C 1
ATOM 747 O O . MET A 1 94 ? -4.430 3.556 -4.297 1.00 91.00 94 MET A O 1
ATOM 751 N N . GLU A 1 95 ? -3.450 5.350 -5.203 1.00 92.44 95 GLU A N 1
ATOM 752 C CA . GLU A 1 95 ? -4.401 6.327 -4.639 1.00 92.44 95 GLU A CA 1
ATOM 753 C C . GLU A 1 95 ? -5.834 6.161 -5.182 1.00 92.44 95 GLU A C 1
ATOM 755 O O . GLU A 1 95 ? -6.790 6.639 -4.573 1.00 92.44 95 GLU A O 1
ATOM 760 N N . SER A 1 96 ? -6.003 5.462 -6.309 1.00 89.19 96 SER A N 1
ATOM 761 C CA . SER A 1 96 ? -7.315 5.155 -6.901 1.00 89.19 96 SER A CA 1
ATOM 762 C C . SER A 1 96 ? -7.896 3.812 -6.440 1.00 89.19 96 SER A C 1
ATOM 764 O O . SER A 1 96 ? -9.038 3.488 -6.778 1.00 89.19 96 SER A O 1
ATOM 766 N N . ALA A 1 97 ? -7.120 3.007 -5.710 1.00 90.06 97 ALA A N 1
ATOM 767 C CA . ALA A 1 97 ? -7.504 1.659 -5.325 1.00 90.06 97 ALA A CA 1
ATOM 768 C C . ALA A 1 97 ? -8.450 1.640 -4.117 1.00 90.06 97 ALA A C 1
ATOM 770 O O . ALA A 1 97 ? -8.329 2.433 -3.179 1.00 90.06 97 ALA A O 1
ATOM 771 N N . PHE A 1 98 ? -9.361 0.665 -4.117 1.00 90.50 98 PHE A N 1
ATOM 772 C CA . PHE A 1 98 ? -10.145 0.306 -2.939 1.00 90.50 98 PHE A CA 1
ATOM 773 C C . PHE A 1 98 ? -9.592 -0.979 -2.344 1.00 90.50 98 PHE A C 1
ATOM 775 O O . PHE A 1 98 ? -9.353 -1.949 -3.064 1.00 90.50 98 PHE A O 1
ATOM 782 N N . PHE A 1 99 ? -9.446 -0.997 -1.027 1.00 90.88 99 PHE A N 1
ATOM 783 C CA . PHE A 1 99 ? -8.952 -2.150 -0.296 1.00 90.88 99 PHE A CA 1
ATOM 784 C C . PHE A 1 99 ? -10.086 -2.799 0.490 1.00 90.88 99 PHE A C 1
ATOM 786 O O . PHE A 1 99 ? -10.738 -2.150 1.310 1.00 90.88 99 PHE A O 1
ATOM 793 N N . ARG A 1 100 ? -10.323 -4.083 0.221 1.00 89.06 100 ARG A N 1
ATOM 794 C CA . ARG A 1 100 ? -11.267 -4.930 0.959 1.00 89.06 100 ARG A CA 1
ATOM 795 C C . ARG A 1 100 ? -10.581 -5.558 2.158 1.00 89.06 100 ARG A C 1
ATOM 797 O O . ARG A 1 100 ? -9.414 -5.920 2.072 1.00 89.06 100 ARG A O 1
ATOM 804 N N . VAL A 1 101 ? -11.331 -5.764 3.230 1.00 84.38 101 VAL A N 1
ATOM 805 C CA . VAL A 1 101 ? -10.844 -6.472 4.418 1.00 84.38 101 VAL A CA 1
ATOM 806 C C . VAL A 1 101 ? -11.020 -7.967 4.254 1.00 84.38 101 VAL A C 1
ATOM 808 O O . VAL A 1 101 ? -12.107 -8.428 3.900 1.00 84.38 101 VAL A O 1
ATOM 811 N N . LEU A 1 102 ? -9.977 -8.720 4.583 1.00 82.19 102 LEU A N 1
ATOM 812 C CA . LEU A 1 102 ? -10.044 -10.163 4.739 1.00 82.19 102 LEU A CA 1
ATOM 813 C C . LEU A 1 102 ? -9.222 -10.587 5.962 1.00 82.19 102 LEU A C 1
ATOM 815 O O . LEU A 1 102 ? -8.001 -10.683 5.893 1.00 82.19 102 LEU A O 1
ATOM 819 N N . GLY A 1 103 ? -9.884 -10.847 7.092 1.00 77.69 103 GLY A N 1
ATOM 820 C CA . GLY A 1 103 ? -9.181 -11.149 8.344 1.00 77.69 103 GLY A CA 1
ATOM 821 C C . GLY A 1 103 ? -8.322 -9.962 8.782 1.00 77.69 103 GLY A C 1
ATOM 822 O O . GLY A 1 103 ? -8.856 -8.874 8.919 1.00 77.69 103 GLY A O 1
ATOM 823 N N . ASP A 1 104 ? -7.013 -10.163 8.953 1.00 79.06 104 ASP A N 1
ATOM 824 C CA . ASP A 1 104 ? -6.024 -9.115 9.270 1.00 79.06 104 ASP A CA 1
ATOM 825 C C . ASP A 1 104 ? -5.355 -8.502 8.015 1.00 79.06 104 ASP A C 1
ATOM 827 O O . ASP A 1 104 ? -4.296 -7.872 8.103 1.00 79.06 104 ASP A O 1
ATOM 831 N N . GLU A 1 105 ? -5.933 -8.714 6.829 1.00 87.25 105 GLU A N 1
ATOM 832 C CA . GLU A 1 105 ? -5.388 -8.244 5.554 1.00 87.25 105 GLU A CA 1
ATOM 833 C C . GLU A 1 105 ? -6.289 -7.189 4.901 1.00 87.25 105 GLU A C 1
ATOM 835 O O . GLU A 1 105 ? -7.520 -7.269 4.954 1.00 87.25 105 GLU A O 1
ATOM 840 N N . LEU 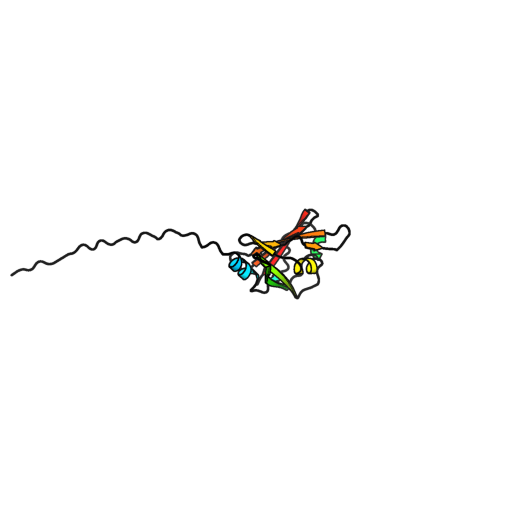A 1 106 ? -5.666 -6.234 4.208 1.00 86.19 106 LEU A N 1
ATOM 841 C CA . LEU A 1 106 ? -6.330 -5.371 3.234 1.00 86.19 106 LEU A CA 1
ATOM 842 C C . LEU A 1 106 ? -5.900 -5.782 1.824 1.00 86.19 106 LEU A C 1
ATOM 844 O O . LEU A 1 106 ? -4.715 -5.784 1.508 1.00 86.19 106 LEU A O 1
ATOM 848 N N . ILE A 1 107 ? -6.852 -6.120 0.960 1.00 88.31 107 ILE A N 1
ATOM 849 C CA . ILE A 1 107 ? -6.599 -6.592 -0.406 1.00 88.31 107 ILE A CA 1
ATOM 850 C C . ILE A 1 107 ? -7.132 -5.560 -1.391 1.00 88.31 107 ILE A C 1
ATOM 852 O O . ILE A 1 107 ? -8.326 -5.252 -1.386 1.00 88.31 107 ILE A O 1
ATOM 856 N N . SER A 1 108 ? -6.257 -5.029 -2.240 1.00 87.31 108 SER A N 1
ATOM 857 C CA . SER A 1 108 ? -6.628 -4.046 -3.250 1.00 87.31 108 SER A CA 1
ATOM 858 C C . SER A 1 108 ? -7.489 -4.675 -4.348 1.00 87.31 108 SER A C 1
ATOM 860 O O . SER A 1 108 ? -7.333 -5.841 -4.720 1.00 87.31 108 SER A O 1
ATOM 862 N N . SER A 1 109 ? -8.356 -3.872 -4.958 1.00 83.06 109 SER A N 1
ATOM 863 C CA . SER A 1 109 ? -8.784 -4.123 -6.335 1.00 83.06 109 SER A CA 1
ATOM 864 C C . SER A 1 109 ? -7.569 -4.103 -7.281 1.00 83.06 109 SER A C 1
ATOM 866 O O . SER A 1 109 ? -6.590 -3.413 -6.973 1.00 83.06 109 SER A O 1
ATOM 868 N N . PRO A 1 110 ? -7.612 -4.781 -8.443 1.00 82.38 110 PRO A N 1
ATOM 869 C CA . PRO A 1 110 ? -6.570 -4.641 -9.456 1.00 82.38 110 PRO A CA 1
ATOM 870 C C . PRO A 1 110 ? -6.335 -3.169 -9.824 1.00 82.38 110 PRO A C 1
ATOM 872 O O . PRO A 1 110 ? -7.270 -2.438 -10.151 1.00 82.38 110 PRO A O 1
ATOM 875 N N . MET A 1 111 ? -5.080 -2.746 -9.755 1.00 85.38 111 MET A N 1
ATOM 876 C CA . MET A 1 111 ? -4.589 -1.405 -10.045 1.00 85.38 111 MET A CA 1
ATOM 877 C C . MET A 1 111 ? -3.943 -1.404 -11.428 1.00 85.38 111 MET A C 1
ATOM 879 O O . MET A 1 111 ? -2.959 -2.103 -11.663 1.00 85.38 111 MET A O 1
ATOM 883 N N . ILE A 1 112 ? -4.491 -0.636 -12.366 1.00 82.94 112 ILE A N 1
ATOM 884 C CA . ILE A 1 112 ? -3.955 -0.563 -13.730 1.00 82.94 112 ILE A CA 1
ATOM 885 C C . ILE A 1 112 ? -2.968 0.598 -13.825 1.00 82.94 112 ILE A C 1
ATOM 887 O O . ILE A 1 112 ? -3.350 1.757 -13.660 1.00 82.94 112 ILE A O 1
ATOM 891 N N . ILE A 1 113 ? -1.706 0.291 -14.121 1.00 82.56 113 ILE A N 1
ATOM 892 C CA . ILE A 1 113 ? -0.657 1.279 -14.364 1.00 82.56 113 ILE A CA 1
ATOM 893 C C . ILE A 1 113 ? -0.551 1.476 -15.877 1.00 82.56 113 ILE A C 1
ATOM 895 O O . ILE A 1 113 ? -0.163 0.576 -16.620 1.00 82.56 113 ILE A O 1
ATOM 899 N N . GLN A 1 114 ? -0.902 2.669 -16.354 1.00 70.62 114 GLN A N 1
ATOM 900 C CA . GLN A 1 114 ? -0.973 2.982 -17.790 1.00 70.62 114 GLN A CA 1
ATOM 901 C C . GLN A 1 114 ? 0.400 3.229 -18.451 1.00 70.62 114 GLN A C 1
ATOM 903 O O . GLN A 1 114 ? 0.477 3.841 -19.513 1.00 70.62 114 GLN A O 1
ATOM 908 N N . ILE A 1 115 ? 1.497 2.789 -17.833 1.00 64.06 115 ILE A N 1
ATOM 909 C CA . ILE A 1 115 ? 2.855 3.049 -18.319 1.00 64.06 115 ILE A CA 1
ATOM 910 C C . ILE A 1 115 ? 3.332 1.851 -19.147 1.00 64.06 115 ILE A C 1
ATOM 912 O O . ILE A 1 115 ? 3.453 0.744 -18.628 1.00 64.06 115 ILE A O 1
ATOM 916 N N . GLY A 1 116 ? 3.634 2.095 -20.428 1.00 55.97 116 GLY A N 1
ATOM 917 C CA . GLY A 1 116 ? 4.037 1.072 -21.404 1.00 55.97 116 GLY A CA 1
ATOM 918 C C . GLY A 1 116 ? 2.854 0.425 -22.138 1.00 55.97 116 GLY A C 1
ATOM 919 O O . GLY A 1 116 ? 1.725 0.436 -21.655 1.00 55.97 116 GLY A O 1
ATOM 920 N N . VAL A 1 117 ? 3.101 -0.109 -23.341 1.00 47.00 117 VAL A N 1
ATOM 921 C CA . VAL A 1 117 ? 2.125 -0.904 -24.109 1.00 47.00 117 VAL A CA 1
ATOM 922 C C . VAL A 1 117 ? 2.680 -2.326 -24.260 1.00 47.00 117 VAL A C 1
ATOM 924 O O . VAL A 1 117 ? 3.759 -2.466 -24.838 1.00 47.00 117 VAL A O 1
ATOM 927 N N . PRO A 1 118 ? 1.974 -3.377 -23.798 1.00 62.00 118 PRO A N 1
ATOM 928 C CA . PRO A 1 118 ? 0.732 -3.336 -23.018 1.00 62.00 118 PRO A CA 1
ATOM 929 C C . PRO A 1 118 ? 0.951 -2.750 -21.610 1.00 62.00 118 PRO A C 1
ATOM 931 O O . PRO A 1 118 ? 2.043 -2.854 -21.058 1.00 62.00 118 PRO A O 1
ATOM 934 N N . GLY A 1 119 ? -0.087 -2.124 -21.044 1.00 71.56 119 GLY A N 1
ATOM 935 C CA . GLY A 1 119 ? -0.035 -1.572 -19.686 1.00 71.56 119 GLY A CA 1
ATOM 936 C C . GLY A 1 119 ? 0.190 -2.661 -18.634 1.00 71.56 119 GLY A C 1
ATOM 937 O O . GLY A 1 119 ? -0.207 -3.811 -18.826 1.00 71.56 119 GLY A O 1
ATOM 938 N N . LEU A 1 120 ? 0.819 -2.297 -17.517 1.00 84.62 120 LEU A N 1
ATOM 939 C CA . LEU A 1 120 ? 1.118 -3.212 -16.417 1.00 84.62 120 LEU A CA 1
ATOM 940 C C . LEU A 1 120 ? -0.013 -3.160 -15.386 1.00 84.62 120 LEU A C 1
ATOM 942 O O . LEU A 1 120 ? -0.355 -2.085 -14.893 1.00 84.62 120 LEU A O 1
ATOM 946 N N . ALA A 1 121 ? -0.593 -4.305 -15.032 1.00 87.25 121 ALA A N 1
ATOM 947 C CA . ALA A 1 121 ? -1.518 -4.375 -13.905 1.00 87.25 121 ALA A CA 1
ATOM 948 C C . ALA A 1 121 ? -0.782 -4.831 -12.641 1.00 87.25 121 ALA A C 1
ATOM 950 O O . ALA A 1 121 ? 0.165 -5.615 -12.693 1.00 87.25 121 ALA A O 1
ATOM 951 N N . LEU A 1 122 ? -1.238 -4.327 -11.504 1.00 88.25 122 LEU A N 1
ATOM 952 C CA . LEU A 1 122 ? -0.684 -4.560 -10.183 1.00 88.25 122 LEU A CA 1
ATOM 953 C C . LEU A 1 122 ? -1.828 -4.922 -9.239 1.00 88.25 122 LEU A C 1
ATOM 955 O O . LEU A 1 122 ? -2.887 -4.309 -9.281 1.00 88.25 122 LEU A O 1
ATOM 959 N N . SER A 1 123 ? -1.638 -5.902 -8.371 1.00 90.00 123 SER A N 1
ATOM 960 C CA . SER A 1 123 ? -2.523 -6.122 -7.222 1.00 90.00 123 SER A CA 1
ATOM 961 C C . SER A 1 123 ? -1.698 -6.081 -5.951 1.00 90.00 123 SER A C 1
ATOM 963 O O . SER A 1 123 ? -0.556 -6.544 -5.948 1.00 90.00 123 SER A O 1
ATOM 965 N N . GLU A 1 124 ? -2.274 -5.532 -4.889 1.00 90.81 124 GLU A N 1
ATOM 966 C CA . GLU A 1 124 ? -1.604 -5.339 -3.612 1.00 90.81 124 GLU A CA 1
ATOM 967 C C . GLU A 1 124 ? -2.375 -6.005 -2.477 1.00 90.81 124 GLU A C 1
ATOM 969 O O . GLU A 1 124 ? -3.605 -5.974 -2.407 1.00 90.81 124 GLU A O 1
ATOM 974 N N . ARG A 1 125 ? -1.623 -6.601 -1.560 1.00 92.06 125 ARG A N 1
ATOM 975 C CA . ARG A 1 125 ? -2.110 -7.093 -0.280 1.00 92.06 125 ARG A CA 1
ATOM 976 C C . ARG A 1 125 ? -1.292 -6.455 0.829 1.00 92.06 125 ARG A C 1
ATOM 978 O O . ARG A 1 125 ? -0.070 -6.564 0.833 1.00 92.06 125 ARG A O 1
ATOM 985 N N . LEU A 1 126 ? -1.968 -5.844 1.787 1.00 91.94 126 LEU A N 1
ATOM 986 C CA . LEU A 1 126 ? -1.377 -5.256 2.979 1.00 91.94 126 LEU A CA 1
ATOM 987 C C . LEU A 1 126 ? -1.621 -6.194 4.153 1.00 91.94 126 LEU A C 1
ATOM 989 O O . LEU A 1 126 ? -2.755 -6.597 4.407 1.00 91.94 126 LEU A O 1
ATOM 993 N N . THR A 1 127 ? -0.564 -6.505 4.890 1.00 91.00 127 THR A N 1
ATOM 994 C CA . THR A 1 127 ? -0.636 -7.312 6.109 1.00 91.00 127 THR A CA 1
ATOM 995 C C . THR A 1 127 ? -0.108 -6.500 7.279 1.00 91.00 127 THR A C 1
ATOM 997 O O . THR A 1 127 ? 1.049 -6.062 7.253 1.00 91.00 127 THR A O 1
ATOM 1000 N N . LEU A 1 128 ? -0.938 -6.315 8.303 1.00 87.88 128 LEU A N 1
ATOM 1001 C CA . LEU A 1 128 ? -0.548 -5.634 9.532 1.00 87.88 128 LEU A CA 1
ATOM 1002 C C . LEU A 1 128 ? 0.105 -6.624 10.501 1.00 87.88 128 LEU A C 1
ATOM 1004 O O . LEU A 1 128 ? -0.380 -7.737 10.704 1.00 87.88 128 LEU A O 1
ATOM 1008 N N . SER A 1 129 ? 1.204 -6.226 11.133 1.00 86.69 129 SER A N 1
ATOM 1009 C CA . SER A 1 129 ? 1.803 -7.003 12.214 1.00 86.69 129 SER A CA 1
ATOM 1010 C C . SER A 1 129 ? 0.869 -7.074 13.429 1.00 86.69 129 SER A C 1
ATOM 1012 O O . SER A 1 129 ? 0.031 -6.201 13.664 1.00 86.69 129 SER A O 1
ATOM 1014 N N . LYS A 1 130 ? 1.043 -8.106 14.265 1.00 79.88 130 LYS A N 1
ATOM 1015 C CA . LYS A 1 130 ? 0.228 -8.294 15.481 1.00 79.88 130 LYS A CA 1
ATOM 1016 C C . LYS A 1 130 ? 0.309 -7.115 16.454 1.00 79.88 130 LYS A C 1
ATOM 1018 O O . LYS A 1 130 ? -0.674 -6.805 17.111 1.00 79.88 130 LYS A O 1
ATOM 1023 N N . ASP A 1 131 ? 1.460 -6.451 16.533 1.00 83.06 131 ASP A N 1
ATOM 1024 C CA . ASP A 1 131 ? 1.661 -5.257 17.366 1.00 83.06 131 ASP A CA 1
ATOM 1025 C C . ASP A 1 131 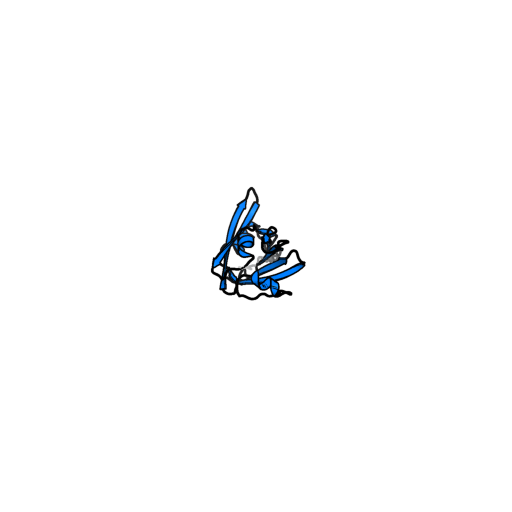? 1.126 -3.961 16.720 1.00 83.06 131 ASP A C 1
ATOM 1027 O O . ASP A 1 131 ? 1.187 -2.883 17.321 1.00 83.06 131 ASP A O 1
ATOM 1031 N N . GLY A 1 132 ? 0.621 -4.050 15.483 1.00 83.31 132 GLY A N 1
ATOM 1032 C CA . GLY A 1 132 ? 0.108 -2.929 14.708 1.00 83.31 132 GLY A CA 1
ATOM 1033 C C . GLY A 1 132 ? 1.149 -1.853 14.419 1.00 83.31 132 GLY A C 1
ATOM 1034 O O . GLY A 1 132 ? 0.764 -0.703 14.226 1.00 83.31 132 GLY A O 1
ATOM 1035 N N . LYS A 1 133 ? 2.453 -2.158 14.495 1.00 88.19 133 LYS A N 1
ATOM 1036 C CA . LYS A 1 133 ? 3.535 -1.184 14.265 1.00 88.19 133 LYS A CA 1
ATOM 1037 C C . LYS A 1 133 ? 4.131 -1.249 12.866 1.00 88.19 133 LYS A C 1
ATOM 1039 O O . LYS A 1 133 ? 4.740 -0.278 12.431 1.00 88.19 133 LYS A O 1
ATOM 1044 N N . LYS A 1 134 ? 3.953 -2.375 12.178 1.00 90.12 134 LYS A N 1
ATOM 1045 C CA . LYS A 1 134 ? 4.532 -2.655 10.869 1.00 90.12 134 LYS A CA 1
ATOM 1046 C C . LYS A 1 134 ? 3.443 -3.098 9.904 1.00 90.12 134 LYS A C 1
ATOM 1048 O O . LYS A 1 134 ? 2.666 -4.000 10.204 1.00 90.12 134 LYS A O 1
ATOM 1053 N N . MET A 1 135 ? 3.439 -2.516 8.718 1.00 91.62 135 MET A N 1
ATOM 1054 C CA . MET A 1 135 ? 2.585 -2.915 7.610 1.00 91.62 135 MET A CA 1
ATOM 1055 C C . MET A 1 135 ? 3.470 -3.387 6.463 1.00 91.62 135 MET A C 1
ATOM 1057 O O . MET A 1 135 ? 4.394 -2.689 6.053 1.00 91.62 135 MET A O 1
ATOM 1061 N N . THR A 1 136 ? 3.219 -4.596 5.971 1.00 92.25 136 THR A N 1
ATOM 1062 C CA . THR A 1 136 ? 3.932 -5.138 4.807 1.00 92.25 136 THR A CA 1
ATOM 1063 C C . THR A 1 136 ? 3.007 -5.113 3.607 1.00 92.25 136 THR A C 1
ATOM 1065 O O . THR A 1 136 ? 1.893 -5.627 3.677 1.00 92.25 136 THR A O 1
ATOM 1068 N N . HIS A 1 137 ? 3.485 -4.515 2.529 1.00 92.75 137 HIS A N 1
ATOM 1069 C CA . HIS A 1 137 ? 2.829 -4.447 1.239 1.00 92.75 137 HIS A CA 1
ATOM 1070 C C . HIS A 1 137 ? 3.389 -5.564 0.367 1.00 92.75 137 HIS A C 1
ATOM 1072 O O . HIS A 1 137 ? 4.605 -5.677 0.224 1.00 92.75 137 HIS A O 1
ATOM 1078 N N . HIS A 1 138 ? 2.518 -6.390 -0.199 1.00 91.38 138 HIS A N 1
ATOM 1079 C CA . HIS A 1 138 ? 2.861 -7.490 -1.097 1.00 91.38 138 HIS A CA 1
ATOM 1080 C C . HIS A 1 138 ? 2.223 -7.237 -2.447 1.00 91.38 138 HIS A C 1
ATOM 1082 O O . HIS A 1 138 ? 1.030 -6.953 -2.521 1.00 91.38 138 HIS A O 1
ATOM 1088 N N . LEU A 1 139 ? 3.000 -7.376 -3.512 1.00 89.69 139 LEU A N 1
ATOM 1089 C CA . LEU A 1 139 ? 2.612 -6.967 -4.849 1.00 89.69 139 LEU A CA 1
ATOM 1090 C C . LEU A 1 139 ? 2.761 -8.098 -5.823 1.00 89.69 139 LEU A C 1
ATOM 1092 O O . LEU A 1 139 ? 3.722 -8.863 -5.790 1.00 89.69 139 LEU A O 1
ATOM 1096 N N . THR A 1 140 ? 1.784 -8.166 -6.709 1.00 90.69 140 THR A N 1
ATOM 1097 C CA . THR A 1 140 ? 1.777 -9.092 -7.827 1.00 90.69 140 THR A CA 1
ATOM 1098 C C . THR A 1 140 ? 1.551 -8.290 -9.091 1.00 90.69 140 THR A C 1
ATOM 1100 O O . THR A 1 140 ? 0.489 -7.687 -9.270 1.00 90.69 140 THR A O 1
ATOM 1103 N N . PHE A 1 141 ? 2.571 -8.262 -9.940 1.00 89.31 141 PHE A N 1
ATOM 1104 C CA . PHE A 1 141 ? 2.502 -7.660 -11.261 1.00 89.31 141 PHE A CA 1
ATOM 1105 C C . PHE A 1 141 ? 1.906 -8.662 -12.256 1.00 89.31 141 PHE A C 1
ATOM 1107 O O . PHE A 1 141 ? 2.047 -9.877 -12.109 1.00 89.31 141 PHE A O 1
ATOM 1114 N N . SER A 1 142 ? 1.235 -8.166 -13.294 1.00 90.00 142 SER A N 1
ATOM 1115 C CA . SER A 1 142 ? 0.584 -9.008 -14.307 1.00 90.00 142 SER A CA 1
ATOM 1116 C C . SER A 1 142 ? 1.547 -9.817 -15.175 1.00 90.00 142 SER A C 1
ATOM 1118 O O . SER A 1 142 ? 1.113 -10.731 -15.867 1.00 90.00 142 SER A O 1
ATOM 1120 N N . ASP A 1 143 ? 2.835 -9.485 -15.154 1.00 88.56 143 ASP A N 1
ATOM 1121 C CA . ASP A 1 143 ? 3.905 -10.253 -15.795 1.00 88.56 143 ASP A CA 1
ATOM 1122 C C . ASP A 1 143 ? 4.481 -11.360 -14.893 1.00 88.56 143 ASP A C 1
ATOM 1124 O O . ASP A 1 143 ? 5.437 -12.031 -15.274 1.00 88.56 143 ASP A O 1
ATOM 1128 N N . GLY A 1 144 ? 3.885 -11.573 -13.716 1.00 87.44 144 GLY A N 1
ATOM 1129 C CA . GLY A 1 144 ? 4.262 -12.624 -12.775 1.00 87.44 144 GLY A CA 1
ATOM 1130 C C . GLY A 1 144 ? 5.375 -12.236 -11.805 1.00 87.44 144 GLY A C 1
ATOM 1131 O O . GLY A 1 144 ? 5.725 -13.044 -10.949 1.00 87.44 144 GLY A O 1
ATOM 1132 N N . VAL A 1 145 ? 5.921 -11.017 -11.890 1.00 89.44 145 VAL A N 1
ATOM 1133 C CA . VAL A 1 145 ? 6.898 -10.544 -10.904 1.00 89.44 145 VAL A CA 1
ATOM 1134 C C . VAL A 1 145 ? 6.195 -10.255 -9.578 1.00 89.44 145 VAL A C 1
ATOM 1136 O O . VAL A 1 145 ? 5.090 -9.705 -9.538 1.00 89.44 145 VAL A O 1
ATOM 1139 N N . HIS A 1 146 ? 6.866 -10.595 -8.480 1.00 89.12 146 HIS A N 1
ATOM 1140 C CA . HIS A 1 146 ? 6.399 -10.315 -7.130 1.00 89.12 146 HIS A CA 1
ATOM 1141 C C . HIS A 1 146 ? 7.298 -9.312 -6.416 1.00 89.12 146 HIS A C 1
ATOM 1143 O O . HIS A 1 146 ? 8.518 -9.281 -6.599 1.00 89.12 146 HIS A O 1
ATOM 1149 N N . GLY A 1 147 ? 6.653 -8.497 -5.589 1.00 88.62 147 GLY A N 1
ATOM 1150 C CA . GLY A 1 147 ? 7.258 -7.405 -4.852 1.00 88.62 147 GLY A CA 1
ATOM 1151 C C . GLY A 1 147 ? 6.838 -7.392 -3.395 1.00 88.62 147 GLY A C 1
ATOM 1152 O O . GLY A 1 147 ? 5.719 -7.796 -3.080 1.00 88.62 147 GLY A O 1
ATOM 1153 N N . SER A 1 148 ? 7.674 -6.864 -2.508 1.00 90.12 148 SER A N 1
ATOM 1154 C CA . SER A 1 148 ? 7.218 -6.446 -1.185 1.00 90.12 148 SER A CA 1
ATOM 1155 C C . SER A 1 148 ? 7.992 -5.257 -0.637 1.00 90.12 148 SER A C 1
ATOM 1157 O O . SER A 1 148 ? 9.211 -5.178 -0.802 1.00 90.12 148 SER A O 1
ATOM 1159 N N . TRP A 1 149 ? 7.295 -4.374 0.078 1.00 90.81 149 TRP A N 1
ATOM 1160 C CA . TRP A 1 149 ? 7.905 -3.306 0.874 1.00 90.81 149 TRP A CA 1
ATOM 1161 C C . TRP A 1 149 ? 7.237 -3.170 2.238 1.00 90.81 149 TRP A C 1
ATOM 1163 O O . TRP A 1 149 ? 6.192 -3.765 2.510 1.00 90.81 149 TRP A O 1
ATOM 1173 N N . VAL A 1 150 ? 7.866 -2.396 3.117 1.00 91.19 150 VAL A N 1
ATOM 1174 C CA . VAL A 1 150 ? 7.422 -2.215 4.497 1.00 91.19 150 VAL A CA 1
ATOM 1175 C C . VAL A 1 150 ? 7.206 -0.739 4.818 1.00 91.19 150 VAL A C 1
ATOM 1177 O O . VAL A 1 150 ? 7.992 0.135 4.442 1.00 91.19 150 VAL A O 1
ATOM 1180 N N . CYS A 1 151 ? 6.148 -0.484 5.581 1.00 91.81 151 CYS A N 1
ATOM 1181 C CA . CYS A 1 151 ? 5.927 0.772 6.273 1.00 91.81 151 CYS A CA 1
ATOM 1182 C C . CYS A 1 151 ? 5.835 0.549 7.786 1.00 91.81 151 CYS A C 1
ATOM 1184 O O . CYS A 1 151 ? 5.377 -0.495 8.258 1.00 91.81 151 CYS A O 1
ATOM 1186 N N . GLU A 1 152 ? 6.240 1.560 8.542 1.00 91.62 152 GLU A N 1
ATOM 1187 C CA . GLU A 1 152 ? 6.192 1.596 10.003 1.00 91.62 152 GLU A CA 1
ATOM 1188 C C . GLU A 1 152 ? 5.496 2.881 10.461 1.00 91.62 152 GLU A C 1
ATOM 1190 O O . GLU A 1 152 ? 5.464 3.865 9.719 1.00 91.62 152 GLU A O 1
ATOM 1195 N N . LYS A 1 153 ? 4.894 2.855 11.649 1.00 86.44 153 LYS A N 1
ATOM 1196 C CA . LYS A 1 153 ? 4.207 4.014 12.236 1.00 86.44 153 LYS A CA 1
ATOM 1197 C C . LYS A 1 153 ? 5.088 4.861 13.143 1.00 86.44 153 LYS A C 1
ATOM 1199 O O . LYS A 1 153 ? 5.968 4.271 13.810 1.00 86.44 153 LYS A O 1
#

Foldseek 3Di:
DDDDDDDDDDDPPPDDPDPPDDPDQDDQVNLVCLQAVDKWFFQQDFVDWPDPVCVLQDFHGGWIKHWDWDDDDPFIWIAIDTPDGDDGQQRVQRNPWTWHDDRNKTWTDWGWRVPDVVTKIKIWMWGADPVSFKIKIWMAIPVGIITITMIGD

Sequence (153 aa):
MNQAKQVMSKREIKGSPLPDFPPPVATPQEVIERFTDTVWITNGENTKTEDRSKDRYYPSKGGKLKFSLVKKSDDIYATVKVLEGEPFESRTAMESAFFRVLGDELISSPMIIQIGVPGLALSERLTLSKDGKKMTHHLTFSDGVHGSWVCEK

pLDDT: mean 79.17, std 15.24, range [40.0, 94.25]

Secondary structure (DSSP, 8-state):
--------------PPPPP-PPPPPPPHHHHHHHHHSSEEEEEEEEEEES-GGGGGGSPPTT-EEEEEEEEETTEEEEEEEEEES---TTHHHHHT--EEEETTEEEEPPEEE-STTTTEEEEEEEEE-TTSSEEEEEEEETTS-EEEEEEE-

Radius of gyration: 25.59 Å; chains: 1; bounding box: 38×41×108 Å